Protein AF-A0A060BSF8-F1 (afdb_monomer_lite)

pLDDT: mean 83.84, std 9.49, range [48.66, 96.06]

Foldseek 3Di:
DVVQVVVDDPPCDPDPVSDDPPDDDDDDDDDPVNVVVVCVVVVNDPQAAEDEDEQDDPVDDVPGDQLVVVVVVQVVCVVVRHHYDYDYDPVCPVVD

Organism: NCBI:txid238202

Radius of gyration: 19.78 Å; chains: 1; bounding box: 42×30×50 Å

Secondary structure (DSSP, 8-state):
-TTGGGGS-TTT-SSGGGS-SSPPPP-----HHHHHHHHHHTT--SSS-EEEE----TT-GGGSPPHHHHHHHHHHHHHTT-EEEE---GGGTT--

Sequence (96 aa):
ERYVGLAYDKGVMRSAKDLPQPLLWPQLQVHEGEKSQTCSAFNISADRPIIGFCPGAEFGPAKRWPHYHYAELDKAAYDDGYQIVLFGSAKDNDDG

Structure (mmCIF, N/CA/C/O backbone):
data_AF-A0A060BSF8-F1
#
_entry.id   AF-A0A060BSF8-F1
#
loop_
_atom_site.group_PDB
_atom_site.id
_atom_site.type_symbol
_atom_site.label_atom_id
_atom_site.label_alt_id
_atom_site.label_comp_id
_atom_site.label_asym_id
_atom_site.label_entity_id
_atom_site.label_seq_id
_atom_site.pdbx_PDB_ins_code
_atom_site.Cartn_x
_atom_site.Cartn_y
_atom_site.Cartn_z
_atom_site.occupancy
_atom_site.B_iso_or_equiv
_atom_site.auth_seq_id
_atom_site.auth_comp_id
_atom_site.auth_asym_id
_atom_site.auth_atom_id
_atom_site.pdbx_PDB_model_num
ATOM 1 N N . GLU A 1 1 ? 20.528 -1.543 -14.142 1.00 59.78 1 GLU A N 1
ATOM 2 C CA . GLU A 1 1 ? 21.017 -1.876 -15.504 1.00 59.78 1 GLU A CA 1
ATOM 3 C C . GLU A 1 1 ? 20.441 -3.190 -16.044 1.00 59.78 1 GLU A C 1
ATOM 5 O O . GLU A 1 1 ? 19.684 -3.145 -17.004 1.00 59.78 1 GLU A O 1
ATOM 10 N N . ARG A 1 2 ? 20.706 -4.350 -15.412 1.00 64.69 2 ARG A N 1
ATOM 11 C CA . ARG A 1 2 ? 20.311 -5.684 -15.929 1.00 64.69 2 ARG A CA 1
ATOM 12 C C . ARG A 1 2 ? 18.812 -5.862 -16.225 1.00 64.69 2 ARG A C 1
ATOM 14 O O . ARG A 1 2 ? 18.481 -6.446 -17.247 1.00 64.69 2 ARG A O 1
ATOM 21 N N . TYR A 1 3 ? 17.924 -5.354 -15.369 1.00 73.38 3 TYR A N 1
ATOM 22 C CA . TYR A 1 3 ? 16.471 -5.455 -15.582 1.00 73.38 3 TYR A CA 1
ATOM 23 C C . TYR A 1 3 ? 15.928 -4.426 -16.581 1.00 73.38 3 TYR A C 1
ATOM 25 O O . TYR A 1 3 ? 14.979 -4.722 -17.292 1.00 73.38 3 TYR A O 1
ATOM 33 N N . VAL A 1 4 ? 16.562 -3.252 -16.699 1.00 75.62 4 VAL A N 1
ATOM 34 C CA . VAL A 1 4 ? 16.160 -2.214 -17.669 1.00 75.62 4 VAL A CA 1
ATOM 35 C C . VAL A 1 4 ? 16.377 -2.708 -19.100 1.00 75.62 4 VAL A C 1
ATOM 37 O O . VAL A 1 4 ? 15.554 -2.458 -19.970 1.00 75.62 4 VAL A O 1
ATOM 40 N N . GLY A 1 5 ? 17.440 -3.484 -19.333 1.00 76.50 5 GLY A N 1
ATOM 41 C CA . GLY A 1 5 ? 17.695 -4.107 -20.633 1.00 76.50 5 GLY A CA 1
ATOM 42 C C . GLY A 1 5 ? 16.629 -5.115 -21.076 1.00 76.50 5 GLY A C 1
ATOM 43 O O . GLY A 1 5 ? 16.516 -5.356 -22.271 1.00 76.50 5 GLY A O 1
ATOM 44 N N . LEU A 1 6 ? 15.825 -5.667 -20.156 1.00 79.62 6 LEU A N 1
ATOM 45 C CA . LEU A 1 6 ? 14.725 -6.579 -20.501 1.00 79.62 6 LEU A CA 1
ATOM 46 C C . LEU A 1 6 ? 13.511 -5.857 -21.103 1.00 79.62 6 LEU A C 1
ATOM 48 O O . LEU A 1 6 ? 12.656 -6.517 -21.680 1.00 79.62 6 LEU A O 1
ATOM 52 N N . ALA A 1 7 ? 13.427 -4.528 -20.979 1.00 81.06 7 ALA A N 1
ATOM 53 C CA . ALA A 1 7 ? 12.346 -3.738 -21.568 1.00 81.06 7 ALA A CA 1
ATOM 54 C C . ALA A 1 7 ? 12.525 -3.488 -23.080 1.00 81.06 7 ALA A C 1
ATOM 56 O O . ALA A 1 7 ? 11.625 -2.942 -23.711 1.00 81.06 7 ALA A O 1
ATOM 57 N N . TYR A 1 8 ? 13.676 -3.856 -23.654 1.00 79.12 8 TYR A N 1
ATOM 58 C CA . TYR A 1 8 ? 14.023 -3.605 -25.053 1.00 79.12 8 TYR A CA 1
ATOM 59 C C . TYR A 1 8 ? 14.126 -4.912 -25.840 1.00 79.12 8 TYR A C 1
ATOM 61 O O . TYR A 1 8 ? 14.559 -5.939 -25.312 1.00 79.12 8 TYR A O 1
ATOM 69 N N . ASP A 1 9 ? 13.778 -4.859 -27.127 1.00 81.12 9 ASP A N 1
ATOM 70 C CA . ASP A 1 9 ? 13.832 -6.022 -28.009 1.00 81.12 9 ASP A CA 1
ATOM 71 C C . ASP A 1 9 ? 15.241 -6.618 -28.131 1.00 81.12 9 ASP A C 1
ATOM 73 O O . ASP A 1 9 ? 16.277 -5.938 -28.096 1.00 81.12 9 ASP A O 1
ATOM 77 N N . LYS A 1 10 ? 15.278 -7.938 -28.333 1.00 74.88 10 LYS A N 1
ATOM 78 C CA . LYS A 1 10 ? 16.521 -8.693 -28.485 1.00 74.88 10 LYS A CA 1
ATOM 79 C C . LYS A 1 10 ? 17.326 -8.161 -29.677 1.00 74.88 10 LYS A C 1
ATOM 81 O O . LYS A 1 10 ? 16.877 -8.216 -30.815 1.00 74.88 10 LYS A O 1
ATOM 86 N N . GLY A 1 11 ? 18.552 -7.708 -29.412 1.00 74.31 11 GLY A N 1
ATOM 87 C CA . GLY A 1 11 ? 19.474 -7.181 -30.427 1.00 74.31 11 GLY A CA 1
ATOM 88 C C . GLY A 1 11 ? 19.532 -5.654 -30.512 1.00 74.31 11 GLY A C 1
ATOM 89 O O . GLY A 1 11 ? 20.474 -5.139 -31.116 1.00 74.31 11 GLY A O 1
ATOM 90 N N . VAL A 1 12 ? 18.599 -4.946 -29.861 1.00 77.19 12 VAL A N 1
ATOM 91 C CA . VAL A 1 12 ? 18.650 -3.483 -29.690 1.00 77.19 12 VAL A CA 1
ATOM 92 C C . VAL A 1 12 ? 19.740 -3.101 -28.686 1.00 77.19 12 VAL A C 1
ATOM 94 O O . VAL A 1 12 ? 20.516 -2.186 -28.935 1.00 77.19 12 VAL A O 1
ATOM 97 N N . MET A 1 13 ? 19.853 -3.857 -27.591 1.00 78.00 13 MET A N 1
ATOM 98 C CA . MET A 1 13 ? 20.859 -3.655 -26.545 1.00 78.00 13 MET A CA 1
ATOM 99 C C . MET A 1 13 ? 21.911 -4.768 -26.622 1.00 78.00 13 MET A C 1
ATOM 101 O O . MET A 1 13 ? 21.595 -5.938 -26.394 1.00 78.00 13 MET A O 1
ATOM 105 N N . ARG A 1 14 ? 23.162 -4.433 -26.964 1.00 76.69 14 ARG A N 1
ATOM 106 C CA . ARG A 1 14 ? 24.282 -5.393 -27.067 1.00 76.69 14 ARG A CA 1
ATOM 107 C C . ARG A 1 14 ? 25.134 -5.411 -25.800 1.00 76.69 14 ARG A C 1
ATOM 109 O O . ARG A 1 14 ? 25.781 -6.413 -25.506 1.00 76.69 14 ARG A O 1
ATOM 116 N N . SER A 1 15 ? 25.128 -4.320 -25.040 1.00 78.31 15 SER A N 1
ATOM 117 C CA . SER A 1 15 ? 25.834 -4.169 -23.772 1.00 78.31 15 SER A CA 1
ATOM 118 C C . SER A 1 15 ? 25.127 -3.167 -22.851 1.00 78.31 15 SER A C 1
ATOM 120 O O . SER A 1 15 ? 24.303 -2.374 -23.295 1.00 78.31 15 SER A O 1
ATOM 122 N N . ALA A 1 16 ? 25.484 -3.151 -21.562 1.00 73.50 16 ALA A N 1
ATOM 123 C CA . ALA A 1 16 ? 24.940 -2.181 -20.602 1.00 73.50 16 ALA A CA 1
ATOM 124 C C . ALA A 1 16 ? 25.205 -0.711 -20.996 1.00 73.50 16 ALA A C 1
ATOM 126 O O . ALA A 1 16 ? 24.468 0.174 -20.573 1.00 73.50 16 ALA A O 1
ATOM 127 N N . LYS A 1 17 ? 26.219 -0.454 -21.837 1.00 79.19 17 LYS A N 1
ATOM 128 C CA . LYS A 1 17 ? 26.550 0.883 -22.353 1.00 79.19 17 LYS A CA 1
ATOM 129 C C . LYS A 1 17 ? 25.547 1.402 -23.385 1.00 79.19 17 LYS A C 1
ATOM 131 O O . LYS A 1 17 ? 25.524 2.602 -23.624 1.00 79.19 17 LYS A O 1
ATOM 136 N N . ASP A 1 18 ? 24.742 0.518 -23.971 1.00 81.50 18 ASP A N 1
ATOM 137 C CA . ASP A 1 18 ? 23.736 0.889 -24.971 1.00 81.50 18 ASP A CA 1
ATOM 138 C C . ASP A 1 18 ? 22.438 1.390 -24.314 1.00 81.50 18 ASP A C 1
ATOM 140 O O . ASP A 1 18 ? 21.568 1.938 -24.989 1.00 81.50 18 ASP A O 1
ATOM 144 N N . LEU A 1 19 ? 22.302 1.222 -22.990 1.00 81.56 19 LEU A N 1
ATOM 145 C CA . LEU A 1 19 ? 21.147 1.713 -22.247 1.00 81.56 19 LEU A CA 1
ATOM 146 C C . LEU A 1 19 ? 21.111 3.250 -22.255 1.00 81.56 19 LEU A C 1
ATOM 148 O O . LEU A 1 19 ? 22.145 3.880 -22.014 1.00 81.56 19 LEU A O 1
ATOM 152 N N . PRO A 1 20 ? 19.929 3.863 -22.458 1.00 82.44 20 PRO A N 1
ATOM 153 C CA . PRO A 1 20 ? 19.793 5.310 -22.399 1.00 82.44 20 PRO A CA 1
ATOM 154 C C . PRO A 1 20 ? 20.190 5.825 -21.012 1.00 82.44 20 PRO A C 1
ATOM 156 O O . PRO A 1 20 ? 19.778 5.280 -19.985 1.00 82.44 20 PRO A O 1
ATOM 159 N N . GLN A 1 21 ? 21.010 6.874 -21.005 1.00 84.19 21 GLN A N 1
ATOM 160 C CA . GLN A 1 21 ? 21.496 7.530 -19.797 1.00 84.19 21 GLN A CA 1
ATOM 161 C C . GLN A 1 21 ? 20.817 8.901 -19.639 1.00 84.19 21 GLN A C 1
ATOM 163 O O . GLN A 1 21 ? 20.697 9.627 -20.629 1.00 84.19 21 GLN A O 1
ATOM 168 N N . PRO A 1 22 ? 20.413 9.288 -18.418 1.00 85.94 22 PRO A N 1
ATOM 169 C CA . PRO A 1 22 ? 20.527 8.518 -17.180 1.00 85.94 22 PRO A CA 1
ATOM 170 C C . PRO A 1 22 ? 19.481 7.399 -17.098 1.00 85.94 22 PRO A C 1
ATOM 172 O O . PRO A 1 22 ? 18.374 7.521 -17.622 1.00 85.94 22 PRO A O 1
ATOM 175 N N . LEU A 1 23 ? 19.807 6.325 -16.377 1.00 83.00 23 LEU A N 1
ATOM 176 C CA . LEU A 1 23 ? 18.802 5.331 -16.009 1.00 83.00 23 LEU A CA 1
ATOM 177 C C . LEU A 1 23 ? 17.769 5.975 -15.082 1.00 83.00 23 LEU A C 1
ATOM 179 O O . LEU A 1 23 ? 18.098 6.410 -13.978 1.00 83.00 23 LEU A O 1
ATOM 183 N N . LEU A 1 24 ? 16.523 6.033 -15.545 1.00 81.62 24 LEU A N 1
ATOM 184 C CA . LEU A 1 24 ? 15.422 6.576 -14.762 1.00 81.62 24 LEU A CA 1
ATOM 185 C C . LEU A 1 24 ? 15.102 5.645 -13.588 1.00 81.62 24 LEU A C 1
ATOM 187 O O . LEU A 1 24 ? 15.060 4.421 -13.732 1.00 81.62 24 LEU A O 1
ATOM 191 N N . TRP A 1 25 ? 14.860 6.239 -12.424 1.00 83.69 25 TRP A N 1
ATOM 192 C CA . TRP A 1 25 ? 14.351 5.523 -11.260 1.00 83.69 25 TRP A CA 1
ATOM 193 C C . TRP A 1 25 ? 12.843 5.299 -11.403 1.00 83.69 25 TRP A C 1
ATOM 195 O O . TRP A 1 25 ? 12.167 6.153 -11.983 1.00 83.69 25 TRP A O 1
ATOM 205 N N . PRO A 1 26 ? 12.296 4.188 -10.871 1.00 85.56 26 PRO A N 1
ATOM 206 C CA . PRO A 1 26 ? 10.855 3.991 -10.831 1.00 85.56 26 PRO A CA 1
ATOM 207 C C . PRO A 1 26 ? 10.169 5.186 -10.167 1.00 85.56 26 PRO A C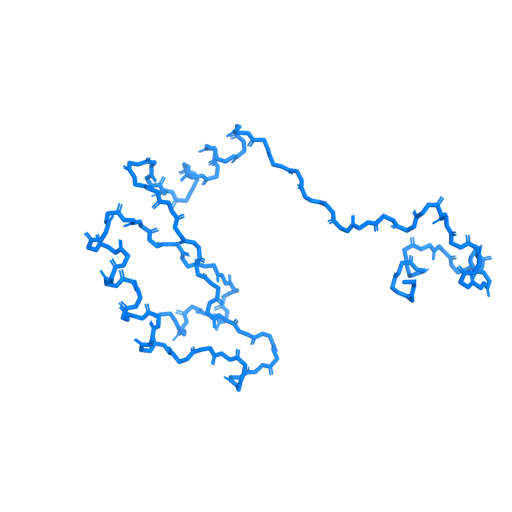 1
ATOM 209 O O . PRO A 1 26 ? 10.522 5.578 -9.055 1.00 85.56 26 PRO A O 1
ATOM 212 N N . GLN A 1 27 ? 9.192 5.758 -10.861 1.00 88.69 27 GLN A N 1
ATOM 213 C CA . GLN A 1 27 ? 8.345 6.826 -10.354 1.00 88.69 27 GLN A CA 1
ATOM 214 C C . GLN A 1 27 ? 6.889 6.435 -10.549 1.00 88.69 27 GLN A C 1
ATOM 216 O O . GLN A 1 27 ? 6.515 5.895 -11.589 1.00 88.69 27 GLN A O 1
ATOM 221 N N . LEU A 1 28 ? 6.080 6.746 -9.543 1.00 92.75 28 LEU A N 1
ATOM 222 C CA . LEU A 1 28 ? 4.633 6.639 -9.601 1.00 92.75 28 LEU A CA 1
ATOM 223 C C . LEU A 1 28 ? 4.052 8.037 -9.401 1.00 92.75 28 LEU A C 1
ATOM 225 O O . LEU A 1 28 ? 4.474 8.764 -8.501 1.00 92.75 28 LEU A O 1
ATOM 229 N N . GLN A 1 29 ? 3.093 8.405 -10.242 1.00 94.69 29 GLN A N 1
ATOM 230 C CA . GLN A 1 29 ? 2.292 9.612 -10.082 1.00 94.69 29 GLN A CA 1
ATOM 231 C C . GLN A 1 29 ? 0.848 9.194 -9.838 1.00 94.69 29 GLN A C 1
ATOM 233 O O . GLN A 1 29 ? 0.378 8.230 -10.435 1.00 94.69 29 GLN A O 1
ATOM 238 N N . VAL A 1 30 ? 0.176 9.902 -8.936 1.00 95.00 30 VAL A N 1
ATOM 239 C CA . VAL A 1 30 ? -1.233 9.680 -8.602 1.00 95.00 30 VAL A CA 1
ATOM 240 C C . VAL A 1 30 ? -1.893 11.043 -8.470 1.00 95.00 30 VAL A C 1
ATOM 242 O O . VAL A 1 30 ? -1.357 11.930 -7.798 1.00 95.00 30 VAL A O 1
ATOM 245 N N . HIS A 1 31 ? -3.052 11.214 -9.092 1.00 95.94 31 HIS A N 1
ATOM 246 C CA . HIS A 1 31 ? -3.826 12.447 -9.035 1.00 95.94 31 HIS A CA 1
ATOM 247 C C . HIS A 1 31 ? -4.825 12.429 -7.870 1.00 95.94 31 HIS A C 1
ATOM 249 O O . HIS A 1 31 ? -5.348 11.384 -7.489 1.00 95.94 31 HIS A O 1
ATOM 255 N N . GLU A 1 32 ? -5.151 13.601 -7.317 1.00 93.62 32 GLU A N 1
ATOM 256 C CA . GLU A 1 32 ? -6.114 13.714 -6.204 1.00 93.62 32 GLU A CA 1
ATOM 257 C C . GLU A 1 32 ? -7.497 13.130 -6.544 1.00 93.62 32 GLU A C 1
ATOM 259 O O . GLU A 1 32 ? -8.125 12.482 -5.707 1.00 93.62 32 GLU A O 1
ATOM 264 N N . GLY A 1 33 ? -7.945 13.280 -7.797 1.00 95.38 33 GLY A N 1
ATOM 265 C CA . GLY A 1 33 ? -9.200 12.681 -8.263 1.00 95.38 33 GLY A CA 1
ATOM 266 C C . GLY A 1 33 ? -9.202 11.150 -8.182 1.00 95.38 33 GLY A C 1
ATOM 267 O O . GLY A 1 33 ? -10.191 10.562 -7.749 1.00 95.38 33 GLY A O 1
ATOM 268 N N . GLU A 1 34 ? -8.080 10.505 -8.518 1.00 94.94 34 GLU A N 1
ATOM 269 C CA . GLU A 1 34 ? -7.934 9.043 -8.454 1.00 94.94 34 GLU A CA 1
ATOM 270 C C . GLU A 1 34 ? -7.958 8.543 -7.008 1.00 94.94 34 GLU A C 1
ATOM 272 O O . GLU A 1 34 ? -8.574 7.515 -6.719 1.00 94.94 34 GLU A O 1
ATOM 277 N N . LYS A 1 35 ? -7.350 9.293 -6.078 1.00 92.25 35 LYS A N 1
ATOM 278 C CA . LYS A 1 35 ? -7.394 8.975 -4.643 1.00 92.25 35 LYS A CA 1
ATOM 279 C C . LYS A 1 35 ? -8.829 9.001 -4.124 1.00 92.25 35 LYS A C 1
ATOM 281 O O . LYS A 1 35 ? -9.279 8.028 -3.528 1.00 92.25 35 LYS A O 1
ATOM 286 N N . SER A 1 36 ? -9.564 10.081 -4.400 1.00 91.81 36 SER A N 1
ATOM 287 C CA . SER A 1 36 ? -10.953 10.241 -3.952 1.00 91.81 36 SER A CA 1
ATOM 288 C C . SER A 1 36 ? -11.878 9.164 -4.529 1.00 91.81 36 SER A C 1
ATOM 290 O O . SER A 1 36 ? -12.682 8.573 -3.798 1.00 91.81 36 SER A O 1
ATOM 292 N N . GLN A 1 37 ? -11.723 8.851 -5.819 1.00 95.00 37 GLN A N 1
ATOM 293 C CA . GLN A 1 37 ? -12.485 7.791 -6.473 1.00 95.00 37 GLN A CA 1
ATOM 294 C C . GLN A 1 37 ? -12.174 6.417 -5.870 1.00 95.00 37 GLN A C 1
ATOM 296 O O . GLN A 1 37 ? -13.095 5.646 -5.607 1.00 95.00 37 GLN A O 1
ATOM 301 N N . THR A 1 38 ? -10.898 6.127 -5.610 1.00 94.56 38 THR A N 1
ATOM 302 C CA . THR A 1 38 ? -10.470 4.854 -5.016 1.00 94.56 38 THR A CA 1
ATOM 303 C C . THR A 1 38 ? -10.989 4.710 -3.588 1.00 94.56 38 THR A C 1
ATOM 305 O O . THR A 1 38 ? -11.582 3.685 -3.266 1.00 94.56 38 THR A O 1
ATOM 308 N N . CYS A 1 39 ? -10.866 5.744 -2.748 1.00 93.69 39 CYS A N 1
ATOM 309 C CA . CYS A 1 39 ? -11.428 5.714 -1.396 1.00 93.69 39 CYS A CA 1
ATOM 310 C C . CYS A 1 39 ? -12.937 5.444 -1.423 1.00 93.69 39 CYS A C 1
ATOM 312 O O . CYS A 1 39 ? -13.420 4.595 -0.680 1.00 93.69 39 CYS A O 1
ATOM 314 N N . SER A 1 40 ? -13.667 6.090 -2.337 1.00 93.19 40 SER A N 1
ATOM 315 C CA . SER A 1 40 ? -15.108 5.863 -2.500 1.00 93.19 40 SER A CA 1
ATOM 316 C C . SER A 1 40 ? -15.422 4.433 -2.952 1.00 93.19 40 SER A C 1
ATOM 318 O O . SER A 1 40 ? -16.332 3.807 -2.419 1.00 93.19 40 SER A O 1
ATOM 320 N N . ALA A 1 41 ? -14.656 3.889 -3.903 1.00 96.06 41 ALA A N 1
ATOM 321 C CA . ALA A 1 41 ? -14.854 2.535 -4.422 1.00 96.06 41 ALA A CA 1
ATOM 322 C C . ALA A 1 41 ? -14.644 1.442 -3.359 1.00 96.06 41 ALA A C 1
ATOM 324 O O . ALA A 1 41 ? -15.302 0.405 -3.412 1.00 96.06 41 ALA A O 1
ATOM 325 N N . PHE A 1 42 ? -13.756 1.681 -2.391 1.00 93.56 42 PHE A N 1
ATOM 326 C CA . PHE A 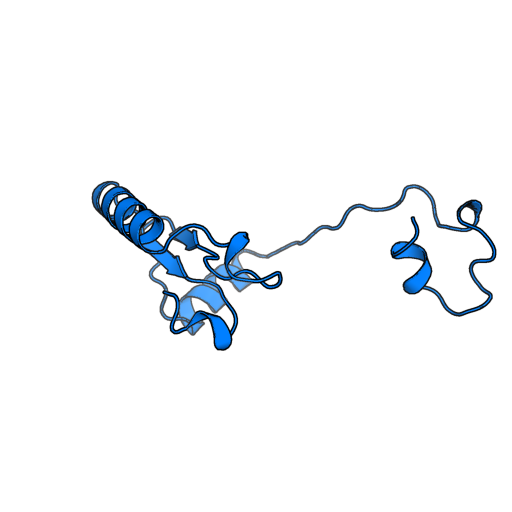1 42 ? -13.452 0.754 -1.296 1.00 93.56 42 PHE A CA 1
ATOM 327 C C . PHE A 1 42 ? -14.123 1.129 0.036 1.00 93.56 42 PHE A C 1
ATOM 329 O O . PHE A 1 42 ? -13.818 0.518 1.057 1.00 93.56 42 PHE A O 1
ATOM 336 N N . ASN A 1 43 ? -15.046 2.100 0.041 1.00 93.62 43 ASN A N 1
ATOM 337 C CA . ASN A 1 43 ? -15.719 2.612 1.245 1.00 93.62 43 ASN A CA 1
ATOM 338 C C . ASN A 1 43 ? -14.749 3.050 2.363 1.00 93.62 43 ASN A C 1
ATOM 340 O O . ASN A 1 43 ? -15.023 2.865 3.548 1.00 93.62 43 ASN A O 1
ATOM 344 N N . ILE A 1 44 ? -13.613 3.638 1.988 1.00 92.25 44 ILE A N 1
ATOM 345 C CA . ILE A 1 44 ? -12.625 4.178 2.923 1.00 92.25 44 ILE A CA 1
ATOM 346 C C . ILE A 1 44 ? -13.037 5.608 3.272 1.00 92.25 44 ILE A C 1
ATOM 348 O O . ILE A 1 44 ? -13.144 6.465 2.390 1.00 92.25 44 ILE A O 1
ATOM 352 N N . SER A 1 45 ? -13.271 5.871 4.560 1.00 88.88 45 SER A N 1
ATOM 353 C CA . SER A 1 45 ? -13.619 7.213 5.034 1.00 88.88 45 SER A CA 1
ATOM 354 C C . SER A 1 45 ? -12.436 8.175 4.864 1.00 88.88 45 SER A C 1
ATOM 356 O O . SER A 1 45 ? -11.281 7.785 5.006 1.00 88.88 45 SER A O 1
ATOM 358 N N . ALA A 1 46 ? -12.716 9.450 4.596 1.00 83.25 46 ALA A N 1
ATOM 359 C CA . ALA A 1 46 ? -11.712 10.514 4.592 1.00 83.25 46 ALA A CA 1
ATOM 360 C C . ALA A 1 46 ? -11.611 11.254 5.943 1.00 83.25 46 ALA A C 1
ATOM 362 O O . ALA A 1 46 ? -10.841 12.205 6.060 1.00 83.25 46 ALA A O 1
ATOM 363 N N . ASP A 1 47 ? -12.372 10.834 6.960 1.00 88.44 47 ASP A N 1
ATOM 364 C CA . ASP A 1 47 ? -12.492 11.543 8.245 1.00 88.44 47 ASP A CA 1
ATOM 365 C C . ASP A 1 47 ? -11.239 11.415 9.120 1.00 88.44 47 ASP A C 1
ATOM 367 O O . ASP A 1 47 ? -11.019 12.223 10.024 1.00 88.44 47 ASP A O 1
ATOM 371 N N . ARG A 1 48 ? -10.425 10.384 8.872 1.00 90.75 48 ARG A N 1
ATOM 372 C CA . ARG A 1 48 ? -9.189 10.103 9.607 1.00 90.75 48 ARG A CA 1
ATOM 373 C C . ARG A 1 48 ? -8.010 9.931 8.651 1.00 90.75 48 ARG A C 1
ATOM 375 O O . ARG A 1 48 ? -8.186 9.364 7.571 1.00 90.75 48 ARG A O 1
ATOM 382 N N . PRO A 1 49 ? -6.796 10.351 9.034 1.00 92.69 49 PRO A N 1
ATOM 383 C CA . PRO A 1 49 ? -5.595 10.013 8.280 1.00 92.69 49 PRO A CA 1
ATOM 384 C C . PRO A 1 49 ? -5.408 8.489 8.195 1.00 92.69 49 PRO A C 1
ATOM 386 O O . PRO A 1 49 ? -5.661 7.765 9.158 1.00 92.69 49 PRO A O 1
ATOM 389 N N . ILE A 1 50 ? -4.974 8.009 7.027 1.00 93.38 50 ILE A N 1
ATOM 390 C CA . ILE A 1 50 ? -4.865 6.579 6.710 1.00 93.38 50 ILE A CA 1
ATOM 391 C C . ILE A 1 50 ? -3.413 6.114 6.842 1.00 93.38 50 ILE A C 1
ATOM 393 O O . ILE A 1 50 ? -2.504 6.758 6.316 1.00 93.38 50 ILE A O 1
ATOM 397 N N . ILE A 1 51 ? -3.210 4.953 7.462 1.00 93.38 51 ILE A N 1
ATOM 398 C CA . ILE A 1 51 ? -1.950 4.205 7.437 1.00 93.38 51 ILE A CA 1
ATOM 399 C C . ILE A 1 51 ? -2.181 2.886 6.692 1.00 93.38 51 ILE A C 1
ATOM 401 O O . ILE A 1 51 ? -3.118 2.146 6.981 1.00 93.38 51 ILE A O 1
ATOM 405 N N . GLY A 1 52 ? -1.323 2.597 5.714 1.00 91.69 52 GLY A N 1
ATOM 406 C CA . GLY A 1 52 ? -1.368 1.358 4.942 1.00 91.69 52 GLY A CA 1
ATOM 407 C C . GLY A 1 52 ? -0.454 0.286 5.522 1.00 91.69 52 GLY A C 1
ATOM 408 O O . GLY A 1 52 ? 0.750 0.514 5.633 1.00 91.69 52 GLY A O 1
ATOM 409 N N . PHE A 1 53 ? -0.992 -0.890 5.837 1.00 90.69 53 PHE A N 1
ATOM 410 C CA . PHE A 1 53 ? -0.198 -2.062 6.210 1.00 90.69 53 PHE A CA 1
ATOM 411 C C . PHE A 1 53 ? -0.130 -3.059 5.061 1.00 90.69 53 PHE A C 1
ATOM 413 O O . PHE A 1 53 ? -1.140 -3.369 4.443 1.00 90.69 53 PHE A O 1
ATOM 420 N N . CYS A 1 54 ? 1.059 -3.612 4.831 1.00 89.06 54 CYS A N 1
ATOM 421 C CA . CYS A 1 54 ? 1.287 -4.698 3.881 1.00 89.06 54 CYS A CA 1
ATOM 422 C C . CYS A 1 54 ? 1.885 -5.901 4.636 1.00 89.06 54 CYS A C 1
ATOM 424 O O . CYS A 1 54 ? 3.102 -6.081 4.589 1.00 89.06 54 CYS A O 1
ATOM 426 N N . PRO A 1 55 ? 1.079 -6.675 5.392 1.00 81.12 55 PRO A N 1
ATOM 427 C CA . PRO A 1 55 ? 1.579 -7.732 6.284 1.00 81.12 55 PRO A CA 1
ATOM 428 C C . PRO A 1 55 ? 2.089 -8.976 5.537 1.00 81.12 55 PRO A C 1
ATOM 430 O O . PRO A 1 55 ? 2.886 -9.755 6.070 1.00 81.12 55 PRO A O 1
ATOM 433 N N . GLY A 1 56 ? 1.646 -9.155 4.291 1.00 80.25 56 GLY A N 1
ATOM 434 C CA . GLY A 1 56 ? 2.069 -10.243 3.421 1.00 80.25 56 GLY A CA 1
ATOM 435 C C . GLY A 1 56 ? 3.559 -10.197 3.075 1.00 80.25 56 GLY A C 1
ATOM 436 O O . GLY A 1 56 ? 4.205 -9.150 3.064 1.00 80.25 56 GLY A O 1
ATOM 437 N N . ALA A 1 57 ? 4.116 -11.358 2.731 1.00 79.44 57 ALA A N 1
ATOM 438 C CA . ALA A 1 57 ? 5.465 -11.448 2.181 1.00 79.44 57 ALA A CA 1
ATOM 439 C C . ALA A 1 57 ? 5.533 -12.531 1.107 1.00 79.44 57 ALA A C 1
ATOM 441 O O . ALA A 1 57 ? 5.275 -13.706 1.372 1.00 79.44 57 ALA A O 1
ATOM 442 N N . GLU A 1 58 ? 5.953 -12.141 -0.095 1.00 76.56 58 GLU A N 1
ATOM 443 C CA . GLU A 1 58 ? 6.066 -13.042 -1.248 1.00 76.56 58 GLU A CA 1
ATOM 444 C C . GLU A 1 58 ? 7.197 -14.076 -1.083 1.00 76.56 58 GLU A C 1
ATOM 446 O O . GLU A 1 58 ? 7.145 -15.175 -1.627 1.00 76.56 58 GLU A O 1
ATOM 451 N N . PHE A 1 59 ? 8.201 -13.764 -0.257 1.00 72.94 59 PHE A N 1
ATOM 452 C CA . PHE A 1 59 ? 9.374 -14.613 -0.010 1.00 72.94 59 PHE A CA 1
ATOM 453 C C . PHE A 1 59 ? 9.226 -15.530 1.217 1.00 72.94 59 PHE A C 1
ATOM 455 O O . PHE A 1 59 ? 10.227 -16.011 1.754 1.00 72.94 59 PHE A O 1
ATOM 462 N N . GLY A 1 60 ? 7.989 -15.768 1.658 1.00 69.12 60 GLY A N 1
ATOM 463 C CA . GLY A 1 60 ? 7.658 -16.686 2.745 1.00 69.12 60 GLY A CA 1
ATOM 464 C C . GLY A 1 60 ? 7.581 -16.042 4.138 1.00 69.12 60 GLY A C 1
ATOM 465 O O . GLY A 1 60 ? 7.960 -14.882 4.330 1.00 69.12 60 GLY A O 1
ATOM 466 N N . PRO A 1 61 ? 7.105 -16.806 5.141 1.00 70.50 61 PRO A N 1
ATOM 467 C CA . PRO A 1 61 ? 6.725 -16.290 6.458 1.00 70.50 61 PRO A CA 1
ATOM 468 C C . PRO A 1 61 ? 7.895 -15.718 7.265 1.00 70.50 61 PRO A C 1
ATOM 470 O O . PRO A 1 61 ? 7.688 -14.853 8.104 1.00 70.50 61 PRO A O 1
ATOM 473 N N . ALA A 1 62 ? 9.135 -16.130 6.981 1.00 77.50 62 ALA A N 1
ATOM 474 C CA . ALA A 1 62 ? 10.321 -15.640 7.68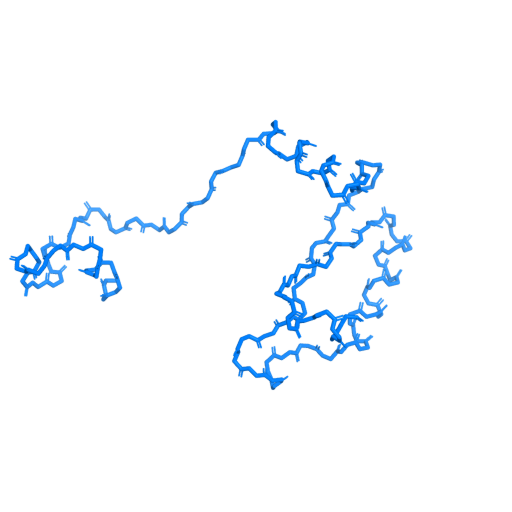6 1.00 77.50 62 ALA A CA 1
ATOM 475 C C . ALA A 1 62 ? 10.592 -14.136 7.478 1.00 77.50 62 ALA A C 1
ATOM 477 O O . ALA A 1 62 ? 11.324 -13.537 8.260 1.00 77.50 62 ALA A O 1
ATOM 478 N N . LYS A 1 63 ? 10.028 -13.529 6.423 1.00 77.94 63 LYS A N 1
ATOM 479 C CA . LYS A 1 63 ? 10.115 -12.082 6.169 1.00 77.94 63 LYS A CA 1
ATOM 480 C C . LYS A 1 63 ? 8.847 -11.321 6.565 1.00 77.94 63 LYS A C 1
ATOM 482 O O . LYS A 1 63 ? 8.769 -10.127 6.294 1.00 77.94 63 LYS A O 1
ATOM 487 N N . ARG A 1 64 ? 7.864 -11.996 7.169 1.00 79.06 64 ARG A N 1
ATOM 488 C CA . ARG A 1 64 ? 6.650 -11.357 7.685 1.00 79.06 64 ARG A CA 1
ATOM 489 C C . ARG A 1 64 ? 6.908 -10.855 9.093 1.00 79.06 64 ARG A C 1
ATOM 491 O O . ARG A 1 64 ? 7.537 -11.543 9.899 1.00 79.06 64 ARG A O 1
ATOM 498 N N . TRP A 1 65 ? 6.405 -9.666 9.392 1.00 80.56 65 TRP A N 1
ATOM 499 C CA . TRP A 1 65 ? 6.343 -9.228 10.776 1.00 80.56 65 TRP A CA 1
ATOM 500 C C . TRP A 1 65 ? 5.219 -10.003 11.483 1.00 80.56 65 TRP A C 1
ATOM 502 O O . TRP A 1 65 ? 4.165 -10.206 10.877 1.00 80.56 65 TRP A O 1
ATOM 512 N N . PRO A 1 66 ? 5.425 -10.497 12.714 1.00 81.88 66 PRO A N 1
ATOM 513 C CA . PRO A 1 66 ? 4.400 -11.260 13.413 1.00 81.88 66 PRO A CA 1
ATOM 514 C C . PRO A 1 66 ? 3.068 -10.508 13.542 1.00 81.88 66 PRO A C 1
ATOM 516 O O . PRO A 1 66 ? 3.047 -9.330 13.894 1.00 81.88 66 PRO A O 1
ATOM 519 N N . HIS A 1 67 ? 1.955 -11.213 13.318 1.00 78.50 67 HIS A N 1
ATOM 520 C CA . HIS A 1 67 ? 0.598 -10.647 13.307 1.00 78.50 67 HIS A CA 1
ATOM 521 C C . HIS A 1 67 ? 0.244 -9.879 14.592 1.00 78.50 67 HIS A C 1
ATOM 523 O O . HIS A 1 67 ? -0.392 -8.831 14.543 1.00 78.50 67 HIS A O 1
ATOM 529 N N . TYR A 1 68 ? 0.708 -10.345 15.754 1.00 82.50 68 TYR A N 1
ATOM 530 C CA . TYR A 1 68 ? 0.426 -9.692 17.035 1.00 82.50 68 TYR A CA 1
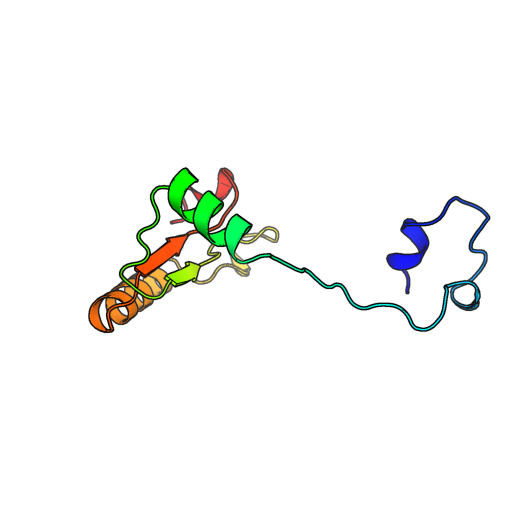ATOM 531 C C . TYR A 1 68 ? 1.054 -8.297 17.146 1.00 82.50 68 TYR A C 1
ATOM 533 O O . TYR A 1 68 ? 0.485 -7.429 17.801 1.00 82.50 68 TYR A O 1
ATOM 541 N N . HIS A 1 69 ? 2.174 -8.043 16.467 1.00 85.81 69 HIS A N 1
ATOM 542 C CA . HIS A 1 69 ? 2.760 -6.709 16.439 1.00 85.81 69 HIS A CA 1
ATOM 543 C C . HIS A 1 69 ? 1.969 -5.743 15.548 1.00 85.81 69 HIS A C 1
ATOM 545 O O . HIS A 1 69 ? 1.834 -4.570 15.894 1.00 85.81 69 HIS A O 1
ATOM 551 N N . TYR A 1 70 ? 1.389 -6.229 14.444 1.00 84.50 70 TYR A N 1
ATOM 552 C CA . TYR A 1 70 ? 0.441 -5.437 13.656 1.00 84.50 70 TYR A CA 1
ATOM 553 C C . TYR A 1 70 ? -0.809 -5.090 14.469 1.00 84.50 70 TYR A C 1
ATOM 555 O O . TYR A 1 70 ? -1.248 -3.947 14.421 1.00 84.50 70 TYR A O 1
ATOM 563 N N . ALA A 1 71 ? -1.327 -6.027 15.269 1.00 84.62 71 ALA A N 1
ATOM 564 C CA . ALA A 1 71 ? -2.481 -5.782 16.136 1.00 84.62 71 ALA A CA 1
ATOM 565 C C . ALA A 1 71 ? -2.194 -4.762 17.257 1.00 84.62 71 ALA A C 1
ATOM 567 O O . ALA A 1 71 ? -3.061 -3.964 17.611 1.00 84.62 71 ALA A O 1
ATOM 568 N N . GLU A 1 72 ? -0.989 -4.768 17.833 1.00 89.19 72 GLU A N 1
ATOM 569 C CA . GLU A 1 72 ? -0.568 -3.740 18.797 1.00 89.19 72 GLU A CA 1
ATOM 570 C C . GLU A 1 72 ? -0.441 -2.364 18.137 1.00 89.19 72 GLU A C 1
ATOM 572 O O . GLU A 1 72 ? -0.893 -1.365 18.700 1.00 89.19 72 GLU A O 1
ATOM 577 N N . LEU A 1 73 ? 0.132 -2.314 16.931 1.00 88.25 73 LEU A N 1
ATOM 578 C CA . LEU A 1 73 ? 0.292 -1.072 16.183 1.00 88.25 73 LEU A CA 1
ATOM 579 C C . LEU A 1 73 ? -1.052 -0.502 15.715 1.00 88.25 73 LEU A C 1
ATOM 581 O O . LEU A 1 73 ? -1.238 0.709 15.766 1.00 88.25 73 LEU A O 1
ATOM 585 N N . ASP A 1 74 ? -1.987 -1.358 15.303 1.00 88.25 74 ASP A N 1
ATOM 586 C CA . ASP A 1 74 ? -3.353 -0.968 14.944 1.00 88.25 74 ASP A CA 1
ATOM 587 C C . ASP A 1 74 ? -4.068 -0.300 16.124 1.00 88.25 74 ASP A C 1
ATOM 589 O O . ASP A 1 74 ? -4.597 0.801 15.986 1.00 88.25 74 ASP A O 1
ATOM 593 N N . LYS A 1 75 ? -3.983 -0.892 17.323 1.00 89.56 75 LYS A N 1
ATOM 594 C CA . LYS A 1 75 ? -4.547 -0.283 18.539 1.00 89.56 75 LYS A CA 1
ATOM 595 C C . LYS A 1 75 ? -3.946 1.088 18.832 1.00 89.56 75 LYS A C 1
ATOM 597 O O . LYS A 1 75 ? -4.691 2.036 19.051 1.00 89.56 75 LYS A O 1
ATOM 602 N N . ALA A 1 76 ? -2.618 1.201 18.798 1.00 90.62 76 ALA A N 1
ATOM 603 C CA . ALA A 1 76 ? -1.945 2.475 19.034 1.00 90.62 76 ALA A CA 1
ATOM 604 C C . ALA A 1 76 ? -2.344 3.534 17.989 1.00 90.62 76 ALA A C 1
ATOM 606 O O . ALA A 1 76 ? -2.637 4.674 18.335 1.00 90.62 76 ALA A O 1
ATOM 607 N N . ALA A 1 77 ? -2.420 3.149 16.713 1.00 90.75 77 ALA A N 1
ATOM 608 C CA . ALA A 1 77 ? -2.831 4.038 15.633 1.00 90.75 77 ALA A CA 1
ATOM 609 C C . ALA A 1 77 ? -4.296 4.481 15.773 1.00 90.75 77 ALA A C 1
ATOM 611 O O . ALA A 1 77 ? -4.612 5.646 15.533 1.00 90.75 77 ALA A O 1
ATOM 612 N N . TYR A 1 78 ? -5.186 3.575 16.180 1.00 89.62 78 TYR A N 1
ATOM 613 C CA . TYR A 1 78 ? -6.586 3.895 16.435 1.00 89.62 78 TYR A CA 1
ATOM 614 C C . TYR A 1 78 ? -6.743 4.904 17.580 1.00 89.62 78 TYR A C 1
ATOM 616 O O . TYR A 1 78 ? -7.503 5.867 17.437 1.00 89.62 78 TYR A O 1
ATOM 624 N N . ASP A 1 79 ? -6.007 4.712 18.679 1.00 92.12 79 ASP A N 1
ATOM 625 C CA . ASP A 1 79 ? -6.006 5.620 19.833 1.00 92.12 79 ASP A CA 1
ATOM 626 C C . ASP A 1 79 ? -5.478 7.017 19.460 1.00 92.12 79 ASP A C 1
ATOM 628 O O . ASP A 1 79 ? -6.004 8.028 19.930 1.00 92.12 79 ASP A O 1
ATOM 632 N N . ASP A 1 80 ? -4.523 7.086 18.529 1.00 92.44 80 ASP A N 1
ATOM 633 C CA . ASP A 1 80 ? -3.995 8.335 17.967 1.00 92.44 80 ASP A CA 1
ATOM 634 C C . ASP A 1 80 ? -4.893 8.951 16.865 1.00 92.44 80 ASP A C 1
ATOM 636 O O . ASP A 1 80 ? -4.559 9.982 16.276 1.00 92.44 80 ASP A O 1
ATOM 640 N N . GLY A 1 81 ? -6.055 8.352 16.581 1.00 92.44 81 GLY A N 1
ATOM 641 C CA . GLY A 1 81 ? -7.048 8.884 15.644 1.00 92.44 81 GLY A CA 1
ATOM 642 C C . GLY A 1 81 ? -6.789 8.564 14.170 1.00 92.44 81 GLY A C 1
ATOM 643 O O . GLY A 1 81 ? -7.423 9.162 13.297 1.00 92.44 81 GLY A O 1
ATOM 644 N N . TYR A 1 82 ? -5.902 7.616 13.874 1.00 93.31 82 TYR A N 1
ATOM 645 C CA . TYR A 1 82 ? -5.689 7.098 12.525 1.00 93.31 82 TYR A CA 1
ATOM 646 C C . TYR A 1 82 ? -6.702 5.996 12.186 1.00 93.31 82 TYR A C 1
ATOM 648 O O . TYR A 1 82 ? -7.428 5.477 13.038 1.00 93.31 82 TYR A O 1
ATOM 656 N N . GLN A 1 83 ? -6.762 5.648 10.903 1.00 92.75 83 GLN A N 1
ATOM 657 C CA . GLN A 1 83 ? -7.402 4.427 10.420 1.00 92.75 83 GLN A CA 1
ATOM 658 C C . GLN A 1 83 ? -6.376 3.566 9.681 1.00 92.75 83 GLN A C 1
ATOM 660 O O . GLN A 1 83 ? -5.510 4.092 8.974 1.00 92.75 83 GLN A O 1
ATOM 665 N N . ILE A 1 84 ? -6.483 2.250 9.828 1.00 91.69 84 ILE A N 1
ATOM 666 C CA . ILE A 1 84 ? -5.607 1.293 9.157 1.00 91.69 84 ILE A CA 1
ATOM 667 C C . ILE A 1 84 ? -6.306 0.718 7.923 1.00 91.69 84 ILE A C 1
ATOM 669 O O . ILE A 1 84 ? -7.477 0.346 7.975 1.00 91.69 84 ILE A O 1
ATOM 673 N N . VAL A 1 85 ? -5.571 0.617 6.814 1.00 91.56 85 VAL A N 1
ATOM 674 C CA . VAL A 1 85 ? -5.983 -0.114 5.609 1.00 91.56 85 VAL A CA 1
ATOM 675 C C . VAL A 1 85 ? -4.979 -1.230 5.347 1.00 91.56 85 VAL A C 1
ATOM 677 O O . VAL A 1 85 ? -3.781 -0.977 5.215 1.00 91.56 85 VAL A O 1
ATOM 680 N N . LEU A 1 86 ? -5.469 -2.467 5.265 1.00 89.56 86 LEU A N 1
ATOM 681 C CA . LEU A 1 86 ? -4.653 -3.631 4.933 1.00 89.56 86 LEU A CA 1
ATOM 682 C C . LEU A 1 86 ? -4.581 -3.802 3.410 1.00 89.56 86 LEU A C 1
ATOM 684 O O . LEU A 1 86 ? -5.602 -3.900 2.730 1.00 89.56 86 LEU A O 1
ATOM 688 N N . PHE A 1 87 ? -3.365 -3.865 2.880 1.00 90.25 87 PHE A N 1
ATOM 689 C CA . PHE A 1 87 ? -3.067 -4.143 1.483 1.00 90.25 87 PHE A CA 1
ATOM 690 C C . PHE A 1 87 ? -2.387 -5.505 1.362 1.00 90.25 87 PHE A C 1
ATOM 692 O O . PHE A 1 87 ? -1.464 -5.836 2.107 1.00 90.25 87 PHE A O 1
ATOM 699 N N . GLY A 1 88 ? -2.808 -6.293 0.381 1.00 87.81 88 GLY A N 1
ATOM 700 C CA . GLY A 1 88 ? -2.264 -7.623 0.164 1.00 87.81 88 GLY A CA 1
ATOM 701 C C . GLY A 1 88 ? -2.905 -8.317 -1.026 1.00 87.81 88 GLY A C 1
ATOM 702 O O . GLY A 1 88 ? -3.823 -7.802 -1.665 1.00 87.81 88 GLY A O 1
ATOM 703 N N . SER A 1 89 ? -2.390 -9.498 -1.336 1.00 84.38 89 SER A N 1
ATOM 704 C CA . SER A 1 89 ? -3.004 -10.409 -2.292 1.00 84.38 89 SER A CA 1
ATOM 705 C C . SER A 1 89 ? -4.114 -11.225 -1.623 1.00 84.38 89 SER A C 1
ATOM 707 O O . SER A 1 89 ? -4.224 -11.273 -0.401 1.00 84.38 89 SER A O 1
ATOM 709 N N . ALA A 1 90 ? -4.896 -11.966 -2.414 1.00 80.19 90 ALA A N 1
ATOM 710 C CA . ALA A 1 90 ? -5.905 -12.883 -1.875 1.00 80.19 90 ALA A CA 1
ATOM 711 C C . ALA A 1 90 ? -5.326 -13.940 -0.909 1.00 80.19 90 ALA A C 1
ATOM 713 O O . ALA A 1 90 ? -6.057 -14.476 -0.085 1.00 80.19 90 ALA A O 1
ATOM 714 N N . LYS A 1 91 ? -4.021 -14.238 -1.004 1.00 71.62 91 LYS A N 1
ATOM 715 C CA . LYS A 1 91 ? -3.327 -15.192 -0.124 1.00 71.62 91 LYS A CA 1
ATOM 716 C C . LYS A 1 91 ? -3.016 -14.620 1.258 1.00 71.62 91 LYS A C 1
ATOM 718 O O . LYS A 1 91 ? -2.698 -15.393 2.148 1.00 71.62 91 LYS A O 1
ATOM 723 N N . ASP A 1 92 ? -3.082 -13.301 1.408 1.00 73.06 92 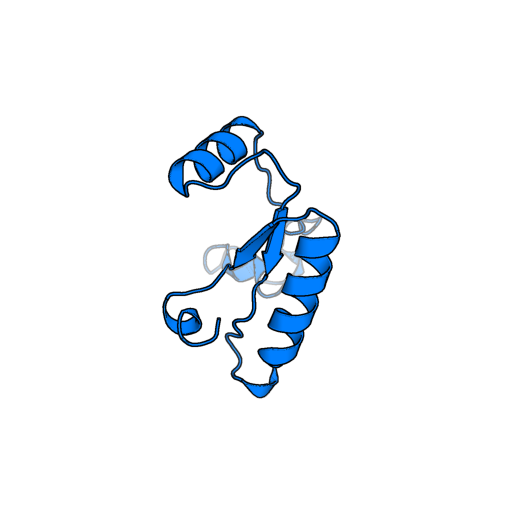ASP A N 1
ATOM 724 C CA . ASP A 1 92 ? -2.761 -12.598 2.651 1.00 73.06 92 ASP A CA 1
ATOM 725 C C . ASP A 1 92 ? -4.027 -12.310 3.484 1.00 73.06 92 ASP A C 1
ATOM 727 O O . ASP A 1 92 ? -3.942 -11.698 4.541 1.00 73.06 92 ASP A O 1
ATOM 731 N N . ASN A 1 93 ? -5.202 -12.752 3.018 1.00 68.88 93 ASN A N 1
ATOM 732 C CA . ASN A 1 93 ? -6.491 -12.499 3.669 1.00 68.88 93 ASN A CA 1
ATOM 733 C C . ASN A 1 93 ? -6.665 -13.288 4.981 1.00 68.88 93 ASN A C 1
ATOM 735 O O . ASN A 1 93 ? -7.338 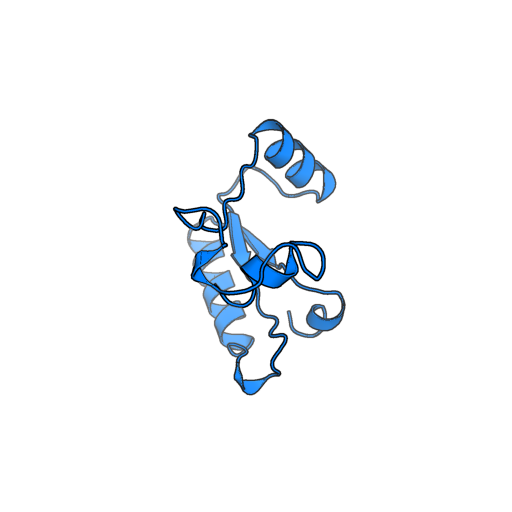-12.823 5.890 1.00 68.88 93 ASN A O 1
ATOM 739 N N . ASP A 1 94 ? -6.030 -14.459 5.089 1.00 61.53 94 ASP A N 1
ATOM 740 C CA . ASP A 1 94 ? -6.046 -15.289 6.305 1.00 61.53 94 ASP A CA 1
ATOM 741 C C . ASP A 1 94 ? -4.933 -14.899 7.306 1.00 61.53 94 ASP A C 1
ATOM 743 O O . ASP A 1 94 ? -4.877 -15.436 8.411 1.00 61.53 94 ASP A O 1
ATOM 747 N N . ASP A 1 95 ? -4.026 -13.996 6.910 1.00 55.34 95 ASP A N 1
ATOM 748 C CA . ASP A 1 95 ? -2.847 -13.572 7.682 1.00 55.34 95 ASP A CA 1
ATOM 749 C C . ASP A 1 95 ? -3.044 -12.207 8.391 1.00 55.34 95 ASP A C 1
ATOM 751 O O . ASP A 1 95 ? -2.122 -11.739 9.070 1.00 55.34 95 ASP A O 1
ATOM 755 N N . GLY A 1 96 ? -4.203 -11.562 8.195 1.00 48.66 96 GLY A N 1
ATOM 756 C CA . GLY A 1 96 ? -4.562 -10.229 8.707 1.00 48.66 96 GLY A CA 1
ATOM 757 C C . GLY A 1 96 ? -5.353 -10.238 10.008 1.00 48.66 96 GLY A C 1
ATOM 758 O O . GLY A 1 96 ? -6.195 -11.144 10.193 1.00 48.66 96 GLY A O 1
#

InterPro domains:
  IPR002201 Glycosyl transferase, family 9 [PF01075] (2-93)
  IPR051199 Lipopolysaccharide/Lipooligosaccharide Heptosyltransferase [PTHR30160] (17-94)